Protein AF-A0A925VMW7-F1 (afdb_monomer_lite)

Sequence (113 aa):
MNLAGLPLTSCADPPALTDLELIAALDNEAPPEVVRHLRSCRHCATRVEELAQMQQQLRSHLYRAFCPSSQRLVEYRRGALAYEQRAAIATHIANCPHCTRELALVEQAVELR

pLDDT: mean 88.72, std 13.86, range [37.81, 98.12]

Structure (mmCIF, N/CA/C/O backbone):
data_AF-A0A925VMW7-F1
#
_entry.id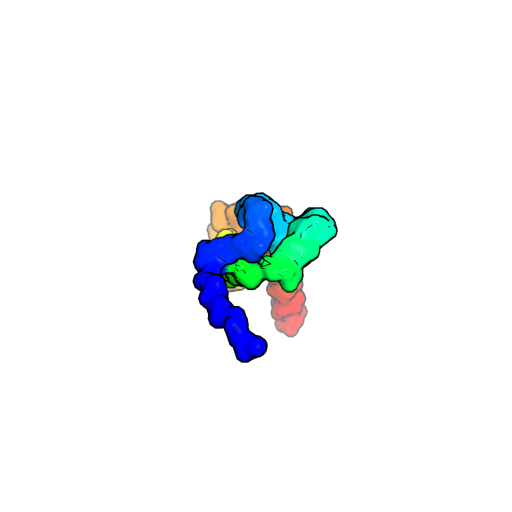   AF-A0A925VMW7-F1
#
loop_
_atom_site.group_PDB
_atom_site.id
_atom_site.type_symbol
_atom_site.label_atom_id
_atom_site.label_alt_id
_atom_site.label_comp_id
_atom_site.label_asym_id
_atom_site.label_entity_id
_atom_site.label_seq_id
_atom_site.pdbx_PDB_ins_code
_atom_site.Cartn_x
_atom_site.Cartn_y
_atom_site.Cartn_z
_atom_site.occupancy
_atom_site.B_iso_or_equiv
_atom_site.auth_seq_id
_atom_site.auth_comp_id
_atom_site.auth_asym_id
_atom_site.auth_atom_id
_atom_site.pdbx_PDB_model_num
ATOM 1 N N . MET A 1 1 ? 38.790 -6.263 -31.236 1.00 40.16 1 MET A N 1
ATOM 2 C CA . MET A 1 1 ? 37.847 -6.362 -30.101 1.00 40.16 1 MET A CA 1
ATOM 3 C C . MET A 1 1 ? 38.190 -5.290 -29.082 1.00 40.16 1 MET A C 1
ATOM 5 O O . MET A 1 1 ? 39.143 -5.489 -28.348 1.00 40.16 1 MET A O 1
ATOM 9 N N . ASN A 1 2 ? 37.473 -4.162 -29.086 1.00 37.81 2 ASN A N 1
ATOM 10 C CA . ASN A 1 2 ? 37.148 -3.373 -27.891 1.00 37.81 2 ASN A CA 1
ATOM 11 C C . ASN A 1 2 ? 36.175 -2.254 -28.309 1.00 37.81 2 ASN A C 1
ATOM 13 O O . ASN A 1 2 ? 36.567 -1.373 -29.070 1.00 37.81 2 ASN A O 1
ATOM 17 N N . LEU A 1 3 ? 34.918 -2.303 -27.864 1.00 40.19 3 LEU A N 1
ATOM 18 C CA . LEU A 1 3 ? 34.010 -1.154 -27.908 1.00 40.19 3 LEU A CA 1
ATOM 19 C C . LEU A 1 3 ? 33.611 -0.860 -26.464 1.00 40.19 3 LEU A C 1
ATOM 21 O O . LEU A 1 3 ? 32.823 -1.583 -25.859 1.00 40.19 3 LEU A O 1
ATOM 25 N N . ALA A 1 4 ? 34.268 0.162 -25.920 1.00 43.97 4 ALA A N 1
ATOM 26 C CA . ALA A 1 4 ? 34.062 0.699 -24.589 1.00 43.97 4 ALA A CA 1
ATOM 27 C C . ALA A 1 4 ? 32.649 1.286 -24.437 1.00 43.97 4 ALA A C 1
ATOM 29 O O . ALA A 1 4 ? 32.051 1.774 -25.396 1.00 43.97 4 ALA A O 1
ATOM 30 N N . GLY A 1 5 ? 32.137 1.193 -23.209 1.00 50.94 5 GLY A N 1
ATOM 31 C CA . GLY A 1 5 ? 30.748 1.420 -22.839 1.00 50.94 5 GLY A CA 1
ATOM 32 C C . GLY A 1 5 ? 30.209 2.820 -23.124 1.00 50.94 5 GLY A C 1
ATOM 33 O O . GLY A 1 5 ? 30.818 3.835 -22.791 1.00 50.94 5 GLY A O 1
ATOM 34 N N . LEU A 1 6 ? 29.000 2.834 -23.681 1.00 49.25 6 LEU A N 1
ATOM 35 C CA . LEU A 1 6 ? 28.101 3.982 -23.674 1.00 49.25 6 LEU A CA 1
ATOM 36 C C . LEU A 1 6 ? 27.563 4.210 -22.245 1.00 49.25 6 LEU A C 1
ATOM 38 O O . LEU A 1 6 ? 27.367 3.243 -21.501 1.00 49.25 6 LEU A O 1
ATOM 42 N N . PRO A 1 7 ? 27.340 5.468 -21.831 1.00 49.16 7 PRO A N 1
ATOM 43 C CA . PRO A 1 7 ? 26.951 5.799 -20.467 1.00 49.16 7 PRO A CA 1
ATOM 44 C C . PRO A 1 7 ? 25.568 5.230 -20.119 1.00 49.16 7 PRO A C 1
ATOM 46 O O . PRO A 1 7 ? 24.618 5.322 -20.893 1.00 49.16 7 PRO A O 1
ATOM 49 N N . LEU A 1 8 ? 25.453 4.699 -18.900 1.00 57.41 8 LEU A N 1
ATOM 50 C CA . LEU A 1 8 ? 24.256 4.098 -18.285 1.00 57.41 8 LEU A CA 1
ATOM 51 C C . LEU A 1 8 ? 23.100 5.088 -18.026 1.00 57.41 8 LEU A C 1
ATOM 53 O O . LEU A 1 8 ? 22.195 4.807 -17.245 1.00 57.41 8 LEU A O 1
ATOM 57 N N . THR A 1 9 ? 23.136 6.262 -18.649 1.00 65.69 9 THR A N 1
ATOM 58 C CA . THR A 1 9 ? 22.218 7.380 -18.410 1.00 65.69 9 THR A CA 1
ATOM 59 C C . THR A 1 9 ? 21.165 7.539 -19.502 1.00 65.69 9 THR A C 1
ATOM 61 O O . THR A 1 9 ? 20.277 8.373 -19.359 1.00 65.69 9 THR A O 1
ATOM 64 N N . SER A 1 10 ? 21.240 6.756 -20.583 1.00 82.69 10 SER A N 1
ATOM 65 C CA . SER A 1 10 ? 20.306 6.850 -21.708 1.00 82.69 10 SER A CA 1
ATOM 66 C C . SER A 1 10 ? 19.770 5.484 -22.125 1.00 82.69 10 SER A C 1
ATOM 68 O O . SER A 1 10 ? 20.430 4.457 -21.956 1.00 82.69 10 SER A O 1
ATOM 70 N N . CYS A 1 11 ? 18.541 5.482 -22.639 1.00 92.44 11 CYS A N 1
ATOM 71 C CA . CYS A 1 11 ? 17.888 4.292 -23.165 1.00 92.44 11 CYS A CA 1
ATOM 72 C C . CYS A 1 11 ? 18.703 3.668 -24.310 1.00 92.44 11 CYS A C 1
ATOM 74 O O . CYS A 1 11 ? 19.162 4.382 -25.200 1.00 92.44 11 CYS A O 1
ATOM 76 N N . ALA A 1 12 ? 18.843 2.340 -24.302 1.00 88.06 12 ALA A N 1
ATOM 77 C CA . ALA A 1 12 ? 19.561 1.599 -25.340 1.00 88.06 12 ALA A CA 1
ATOM 78 C C . ALA A 1 12 ? 18.791 1.514 -26.671 1.00 88.06 12 ALA A C 1
ATOM 80 O O . ALA A 1 12 ? 19.414 1.357 -27.716 1.00 88.06 12 ALA A O 1
ATOM 81 N N . ASP A 1 13 ? 17.460 1.629 -26.629 1.00 86.75 13 ASP A N 1
ATOM 82 C CA . ASP A 1 13 ? 16.581 1.625 -27.802 1.00 86.75 13 ASP A CA 1
ATOM 83 C C . ASP A 1 13 ? 15.501 2.708 -27.639 1.00 86.75 13 ASP A C 1
ATOM 85 O O . ASP A 1 13 ? 14.444 2.446 -27.062 1.00 86.75 13 ASP A O 1
ATOM 89 N N . PRO A 1 14 ? 15.792 3.970 -28.003 1.00 86.56 14 PRO A N 1
ATOM 90 C CA . PRO A 1 14 ? 14.841 5.064 -27.856 1.00 86.56 14 PRO A CA 1
ATOM 91 C C . PRO A 1 14 ? 13.539 4.833 -28.654 1.00 86.56 14 PRO A C 1
ATOM 93 O O . PRO A 1 14 ? 13.596 4.353 -29.785 1.00 86.56 14 PRO A O 1
ATOM 96 N N . PRO A 1 15 ? 12.374 5.262 -28.132 1.00 90.31 15 PRO A N 1
ATOM 97 C CA . PRO A 1 15 ? 12.204 6.076 -26.929 1.00 90.31 15 PRO A CA 1
ATOM 98 C C . PRO A 1 15 ? 12.358 5.279 -25.625 1.00 90.31 15 PRO A C 1
ATOM 100 O O . PRO A 1 15 ? 12.170 4.068 -25.573 1.00 90.31 15 PRO A O 1
ATOM 103 N N . ALA A 1 16 ? 12.721 5.978 -24.547 1.00 94.06 16 ALA A N 1
ATOM 104 C CA . ALA A 1 16 ? 12.648 5.392 -23.213 1.00 94.06 16 ALA A CA 1
ATOM 105 C C . ALA A 1 16 ? 11.187 5.085 -22.859 1.00 94.06 16 ALA A C 1
A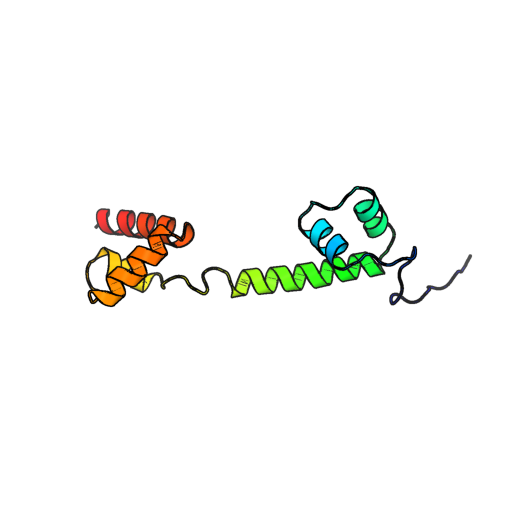TOM 107 O O . ALA A 1 16 ? 10.295 5.851 -23.223 1.00 94.06 16 ALA A O 1
ATOM 108 N N . LEU A 1 17 ? 10.968 4.008 -22.104 1.00 96.50 17 LEU A N 1
ATOM 109 C CA . LEU A 1 17 ? 9.646 3.680 -21.577 1.00 96.50 17 LEU A CA 1
ATOM 110 C C . LEU A 1 17 ? 9.123 4.812 -20.683 1.00 96.50 17 LEU A C 1
ATOM 112 O O . LEU A 1 17 ? 9.868 5.426 -19.905 1.00 96.50 17 LEU A O 1
ATOM 116 N N . THR A 1 18 ? 7.831 5.073 -20.802 1.00 96.75 18 THR A N 1
ATOM 117 C CA . THR A 1 18 ? 7.080 6.012 -19.970 1.00 96.75 18 THR A CA 1
ATOM 118 C C . THR A 1 18 ? 6.873 5.448 -18.566 1.00 96.75 18 THR A C 1
ATOM 120 O O . THR A 1 18 ? 6.911 4.237 -18.361 1.00 96.75 18 THR A O 1
ATOM 123 N N . ASP A 1 19 ? 6.601 6.310 -17.586 1.00 94.75 19 ASP A N 1
ATOM 124 C CA . ASP A 1 19 ? 6.351 5.857 -16.210 1.00 94.75 19 ASP A CA 1
ATOM 125 C C . ASP A 1 19 ? 5.154 4.898 -16.123 1.00 94.75 19 ASP A C 1
ATOM 127 O O . ASP A 1 19 ? 5.193 3.940 -15.356 1.00 94.75 19 ASP A O 1
ATOM 131 N N . LEU A 1 20 ? 4.124 5.095 -16.955 1.00 96.69 20 LEU A N 1
ATOM 132 C CA . LEU A 1 20 ? 2.964 4.204 -17.003 1.00 96.69 20 LEU A CA 1
ATOM 133 C C . LEU A 1 20 ? 3.339 2.794 -17.481 1.00 96.69 20 LEU A C 1
ATOM 135 O O . LEU A 1 20 ? 2.882 1.815 -16.900 1.00 96.69 20 LEU A O 1
ATOM 139 N N . GLU A 1 21 ? 4.193 2.674 -18.498 1.00 98.12 21 GLU A N 1
ATOM 140 C CA . GLU A 1 21 ? 4.677 1.373 -18.983 1.00 98.12 21 GLU A CA 1
ATOM 141 C C . GLU A 1 21 ? 5.570 0.677 -17.951 1.00 98.12 21 GLU A C 1
ATOM 143 O O . GLU A 1 21 ? 5.500 -0.542 -17.797 1.00 98.12 21 GLU A O 1
ATOM 148 N N . LEU A 1 22 ? 6.388 1.442 -17.219 1.00 97.12 22 LEU A N 1
ATOM 149 C CA . LEU A 1 22 ? 7.220 0.911 -16.137 1.00 97.12 22 LEU A CA 1
ATOM 150 C C . LEU A 1 22 ? 6.365 0.395 -14.971 1.00 97.12 22 LEU A C 1
ATOM 152 O O . LEU A 1 22 ? 6.631 -0.691 -14.460 1.00 97.12 22 LEU A O 1
ATOM 156 N N . ILE A 1 23 ? 5.325 1.138 -14.580 1.00 96.44 23 ILE A N 1
ATOM 157 C CA . ILE A 1 23 ? 4.369 0.727 -13.540 1.00 96.44 23 ILE A CA 1
ATOM 158 C C . ILE A 1 23 ? 3.601 -0.521 -13.987 1.00 96.44 23 ILE A C 1
ATOM 160 O O . ILE A 1 23 ? 3.570 -1.507 -13.257 1.00 96.44 23 ILE A O 1
ATOM 164 N N . ALA A 1 24 ? 3.075 -0.538 -15.215 1.00 97.12 24 ALA A N 1
ATOM 165 C CA . ALA A 1 24 ? 2.415 -1.722 -15.761 1.00 97.12 24 ALA A CA 1
ATOM 166 C C . ALA A 1 24 ? 3.353 -2.942 -15.764 1.00 97.12 24 ALA A C 1
ATOM 168 O O . ALA A 1 24 ? 2.926 -4.063 -15.497 1.00 97.12 24 ALA A O 1
ATOM 169 N N . ALA A 1 25 ? 4.650 -2.749 -16.024 1.00 97.31 25 ALA A N 1
ATOM 170 C CA . ALA A 1 25 ? 5.622 -3.838 -15.974 1.00 97.31 25 ALA A CA 1
ATOM 171 C C . ALA A 1 25 ? 5.841 -4.365 -14.550 1.00 97.31 25 ALA A C 1
ATOM 173 O O . ALA A 1 25 ? 5.936 -5.580 -14.376 1.00 97.31 25 ALA A O 1
ATOM 174 N N . LEU A 1 26 ? 5.878 -3.486 -13.543 1.00 96.25 26 LEU A N 1
ATOM 175 C CA . LEU A 1 26 ? 5.959 -3.879 -12.130 1.00 96.25 26 LEU A CA 1
ATOM 176 C C . LEU A 1 26 ? 4.761 -4.711 -11.684 1.00 96.25 26 LEU A C 1
ATOM 178 O O . LEU A 1 26 ? 4.928 -5.712 -10.985 1.00 96.25 26 LEU A O 1
ATOM 182 N N . ASP A 1 27 ? 3.570 -4.325 -12.128 1.00 95.19 27 ASP A N 1
ATOM 183 C CA . ASP A 1 27 ? 2.325 -4.995 -11.763 1.00 95.19 27 ASP A CA 1
ATOM 184 C C . ASP A 1 27 ? 2.065 -6.269 -12.601 1.00 95.19 27 ASP A C 1
ATOM 186 O O . ASP A 1 27 ? 1.095 -6.983 -12.364 1.00 95.19 27 ASP A O 1
ATOM 190 N N . ASN A 1 28 ? 2.989 -6.642 -13.502 1.00 95.25 28 ASN A N 1
ATOM 191 C CA . ASN A 1 28 ? 2.875 -7.759 -14.459 1.00 95.25 28 ASN A CA 1
ATOM 192 C C . ASN A 1 28 ? 1.727 -7.600 -15.475 1.00 95.25 28 ASN A C 1
ATOM 194 O O . ASN A 1 28 ? 1.186 -8.585 -15.980 1.00 95.25 28 ASN A O 1
ATOM 198 N N . GLU A 1 29 ? 1.392 -6.357 -15.806 1.00 97.81 29 GLU A N 1
ATOM 199 C CA . GLU A 1 29 ? 0.331 -5.966 -16.742 1.00 97.81 29 GLU A CA 1
ATOM 200 C C . GLU A 1 29 ? 0.883 -5.369 -18.051 1.00 97.81 29 GLU A C 1
ATOM 202 O O . GLU A 1 29 ? 0.126 -5.054 -18.969 1.00 97.81 29 GLU A O 1
ATOM 207 N N . ALA A 1 30 ? 2.205 -5.209 -18.166 1.00 97.69 30 ALA A N 1
ATOM 208 C CA . ALA A 1 30 ? 2.831 -4.651 -19.360 1.00 97.69 30 ALA A CA 1
ATOM 209 C C . ALA A 1 30 ? 2.704 -5.564 -20.593 1.00 97.69 30 ALA A C 1
ATOM 211 O O . ALA A 1 30 ? 2.823 -6.791 -20.489 1.00 97.69 30 ALA A O 1
ATOM 212 N N . PRO A 1 31 ? 2.566 -4.975 -21.793 1.00 97.88 31 PRO A N 1
ATOM 213 C CA . PRO A 1 31 ? 2.515 -5.740 -23.026 1.00 97.88 31 PRO A CA 1
ATOM 214 C C . PRO A 1 31 ? 3.899 -6.324 -23.397 1.00 97.88 31 PRO A C 1
ATOM 216 O O . PRO A 1 31 ? 4.940 -5.863 -22.906 1.00 97.88 31 PRO A O 1
ATOM 219 N N . PRO A 1 32 ? 3.957 -7.349 -24.271 1.00 97.50 32 PRO A N 1
ATOM 220 C CA . PRO A 1 32 ? 5.192 -8.082 -24.570 1.00 97.50 32 PRO A CA 1
ATOM 221 C C . PRO A 1 32 ? 6.351 -7.217 -25.085 1.00 97.50 32 PRO A C 1
ATOM 223 O O . PRO A 1 32 ? 7.517 -7.526 -24.832 1.00 97.50 32 PRO A O 1
ATOM 226 N N . GLU A 1 33 ? 6.060 -6.137 -25.807 1.00 96.75 33 GLU A N 1
ATOM 227 C CA . GLU A 1 33 ? 7.052 -5.196 -26.323 1.00 96.75 33 GLU A CA 1
ATOM 228 C C . GLU A 1 33 ? 7.790 -4.442 -25.214 1.00 96.75 33 GLU A C 1
ATOM 230 O O . GLU A 1 33 ? 9.011 -4.299 -25.303 1.00 96.75 33 GLU A O 1
ATOM 235 N N . VAL A 1 34 ? 7.087 -4.055 -24.147 1.00 97.62 34 VAL A N 1
ATOM 236 C CA . VAL A 1 34 ? 7.663 -3.400 -22.965 1.00 97.62 34 VAL A CA 1
ATOM 237 C C . VAL A 1 34 ? 8.552 -4.391 -22.217 1.00 97.62 34 VAL A C 1
ATOM 239 O O . VAL A 1 34 ? 9.699 -4.084 -21.896 1.00 97.62 34 VAL A O 1
ATOM 242 N N . VAL A 1 35 ? 8.082 -5.629 -22.030 1.00 97.50 35 VAL A N 1
ATOM 243 C CA . VAL A 1 35 ? 8.878 -6.700 -21.404 1.00 97.50 35 VAL A CA 1
ATOM 244 C C . VAL A 1 35 ? 10.151 -6.983 -22.206 1.00 97.50 35 VAL A C 1
ATOM 246 O O . VAL A 1 35 ? 11.230 -7.151 -21.637 1.00 97.50 35 VAL A O 1
ATOM 249 N N . ARG A 1 36 ? 10.053 -7.021 -23.539 1.00 96.81 36 ARG A N 1
ATOM 250 C CA . ARG A 1 36 ? 11.211 -7.194 -24.424 1.00 96.81 36 ARG A CA 1
ATOM 251 C C . ARG A 1 36 ? 12.194 -6.032 -24.291 1.00 96.81 36 ARG A C 1
ATOM 253 O O . ARG A 1 36 ? 13.386 -6.298 -24.178 1.00 96.81 36 ARG A O 1
ATOM 260 N N . HIS A 1 37 ? 11.711 -4.791 -24.258 1.00 96.88 37 HIS A N 1
ATOM 261 C CA . HIS A 1 37 ? 12.551 -3.611 -24.062 1.00 96.88 37 HIS A CA 1
ATOM 262 C C . HIS A 1 37 ? 13.313 -3.674 -22.730 1.00 96.88 37 HIS A C 1
ATOM 264 O O . HIS A 1 37 ? 14.520 -3.445 -22.692 1.00 96.88 37 HIS A O 1
ATOM 270 N N . LEU A 1 38 ? 12.642 -4.041 -21.635 1.00 96.44 38 LEU A N 1
ATOM 271 C CA . LEU A 1 38 ? 13.273 -4.160 -20.314 1.00 96.44 38 LEU A CA 1
ATOM 272 C C . LEU A 1 38 ? 14.383 -5.219 -20.276 1.00 96.44 38 LEU A C 1
ATOM 274 O O . LEU A 1 38 ? 15.374 -5.042 -19.572 1.00 96.44 38 LEU A O 1
ATOM 278 N N . ARG A 1 39 ? 14.269 -6.292 -21.070 1.00 95.12 39 ARG A N 1
ATOM 279 C CA . ARG A 1 39 ? 15.322 -7.319 -21.180 1.00 95.12 39 ARG A CA 1
ATOM 280 C C . ARG A 1 39 ? 16.578 -6.823 -21.896 1.00 95.12 39 ARG A C 1
ATOM 282 O O . ARG A 1 39 ? 17.653 -7.358 -21.643 1.00 95.12 39 ARG A O 1
ATOM 289 N N . SER A 1 40 ? 16.454 -5.851 -22.798 1.00 93.62 40 SER A N 1
ATOM 290 C CA . SER A 1 40 ? 17.571 -5.337 -23.603 1.00 93.62 40 SER A CA 1
ATOM 291 C C . SER A 1 40 ? 18.088 -3.970 -23.149 1.00 93.62 40 SER A C 1
ATOM 293 O O . SER A 1 40 ? 19.186 -3.580 -23.541 1.00 93.62 40 SER A O 1
ATOM 295 N N . CYS A 1 41 ? 17.340 -3.237 -22.321 1.00 95.88 41 CYS A N 1
ATOM 296 C CA . CYS A 1 41 ? 17.666 -1.872 -21.919 1.00 95.88 41 CYS A CA 1
ATOM 297 C C . CYS A 1 41 ? 17.931 -1.762 -20.412 1.00 95.88 41 CYS A C 1
ATOM 299 O O . CYS A 1 41 ? 17.006 -1.633 -19.607 1.00 95.88 41 CYS A O 1
ATOM 301 N N . ARG A 1 42 ? 19.216 -1.718 -20.028 1.00 94.38 42 ARG A N 1
ATOM 302 C CA . ARG A 1 42 ? 19.623 -1.574 -18.618 1.00 94.38 42 ARG A CA 1
ATOM 303 C C . ARG A 1 42 ? 19.106 -0.286 -17.970 1.00 94.38 42 ARG A C 1
ATOM 305 O O . ARG A 1 42 ? 18.730 -0.317 -16.810 1.00 94.38 42 ARG A O 1
ATOM 312 N N . HIS A 1 43 ? 19.056 0.822 -18.709 1.00 95.00 43 HIS A N 1
ATOM 313 C CA . HIS A 1 43 ? 18.551 2.098 -18.192 1.00 95.00 43 HIS A CA 1
ATOM 314 C C . HIS A 1 43 ? 17.085 1.995 -17.740 1.00 95.00 43 HIS A C 1
ATOM 316 O O . HIS A 1 43 ? 16.753 2.355 -16.614 1.00 95.00 43 HIS A O 1
ATOM 322 N N . CYS A 1 44 ? 16.212 1.454 -18.594 1.00 96.19 44 CYS A N 1
ATOM 323 C CA . CYS A 1 44 ? 14.801 1.282 -18.257 1.00 96.19 44 CYS A CA 1
ATOM 324 C C . CYS A 1 44 ? 14.594 0.191 -17.197 1.00 96.19 44 CYS A C 1
ATOM 326 O O . CYS A 1 44 ? 13.739 0.357 -16.335 1.00 96.19 44 CYS A O 1
ATOM 328 N N . ALA A 1 45 ? 15.408 -0.872 -17.200 1.00 95.31 45 ALA A N 1
ATOM 329 C CA . ALA A 1 45 ? 15.393 -1.880 -16.139 1.00 95.31 45 ALA A CA 1
ATOM 330 C C . ALA A 1 45 ? 15.732 -1.281 -14.761 1.00 95.31 45 ALA A C 1
ATOM 332 O O . ALA A 1 45 ? 15.008 -1.520 -13.801 1.00 95.31 45 ALA A O 1
ATOM 333 N N . THR A 1 46 ? 16.760 -0.430 -14.668 1.00 95.38 46 THR A N 1
ATOM 334 C CA . THR A 1 46 ? 17.096 0.272 -13.418 1.00 95.38 46 THR A CA 1
ATOM 335 C C . THR A 1 46 ? 15.959 1.186 -12.952 1.00 95.38 46 THR A C 1
ATOM 337 O O . THR A 1 46 ? 15.649 1.200 -11.766 1.00 95.38 46 THR A O 1
ATOM 340 N N . ARG A 1 47 ? 15.260 1.876 -13.864 1.00 95.69 47 ARG A N 1
ATOM 341 C CA . ARG A 1 47 ? 14.076 2.681 -13.498 1.00 95.69 47 ARG A CA 1
ATOM 342 C C . ARG A 1 47 ? 12.939 1.829 -12.917 1.00 95.69 47 ARG A C 1
ATOM 344 O O . ARG A 1 47 ? 12.294 2.253 -11.963 1.00 95.69 47 ARG A O 1
ATOM 351 N N . VAL A 1 48 ? 12.703 0.625 -13.453 1.00 96.75 48 VAL A N 1
ATOM 352 C CA . VAL A 1 48 ? 11.750 -0.339 -12.864 1.00 96.75 48 VAL A CA 1
ATOM 353 C C . VAL A 1 48 ? 12.194 -0.743 -11.457 1.00 96.75 48 VAL A C 1
ATOM 355 O O . VAL A 1 48 ? 11.377 -0.745 -10.542 1.00 96.75 48 VAL A O 1
ATOM 358 N N . GLU A 1 49 ? 13.476 -1.051 -11.255 1.00 95.44 49 GLU A N 1
ATOM 359 C CA . GLU A 1 49 ? 14.014 -1.433 -9.941 1.00 95.44 49 GLU A CA 1
ATOM 360 C C . GLU A 1 49 ? 13.861 -0.314 -8.896 1.00 95.44 49 GLU A C 1
ATOM 362 O O . GLU A 1 49 ? 13.470 -0.584 -7.760 1.00 95.44 49 GLU A O 1
ATOM 367 N N . GLU A 1 50 ? 14.117 0.941 -9.270 1.00 95.19 50 GLU A N 1
ATOM 368 C CA . GLU A 1 50 ? 13.926 2.112 -8.402 1.00 95.19 50 GLU A CA 1
ATOM 369 C C . GLU A 1 50 ? 12.454 2.288 -8.002 1.00 95.19 50 GLU A C 1
ATOM 371 O O . GLU A 1 50 ? 12.135 2.456 -6.820 1.00 95.19 50 GLU A O 1
ATOM 376 N N . LEU A 1 51 ? 11.541 2.174 -8.972 1.00 95.50 51 LEU A N 1
ATOM 377 C CA . LEU A 1 51 ? 10.103 2.216 -8.716 1.00 95.50 51 LEU A CA 1
ATOM 378 C C . LEU A 1 51 ? 9.647 1.043 -7.831 1.00 95.50 51 LEU A C 1
ATOM 380 O O . LEU A 1 51 ? 8.849 1.252 -6.917 1.00 95.50 51 LEU A O 1
ATOM 384 N N . ALA A 1 52 ? 10.191 -0.164 -8.025 1.00 94.88 52 ALA A N 1
ATOM 385 C CA . ALA A 1 52 ? 9.898 -1.329 -7.187 1.00 94.88 52 ALA A CA 1
ATOM 386 C C . ALA A 1 52 ? 10.303 -1.097 -5.724 1.00 94.88 52 ALA A C 1
ATOM 388 O O . ALA A 1 52 ? 9.538 -1.399 -4.805 1.00 94.88 52 ALA A O 1
ATOM 389 N N . GLN A 1 53 ? 11.497 -0.538 -5.497 1.00 95.12 53 GLN A N 1
ATOM 390 C CA . GLN A 1 53 ? 11.991 -0.220 -4.155 1.00 95.12 53 GLN A CA 1
ATOM 391 C C . GLN A 1 53 ? 11.096 0.816 -3.469 1.00 95.12 53 GLN A C 1
ATOM 393 O O . GLN A 1 53 ? 10.699 0.624 -2.317 1.00 95.12 53 GLN A O 1
ATOM 398 N N . MET A 1 54 ? 10.710 1.872 -4.189 1.00 92.75 54 MET A N 1
ATOM 399 C CA . MET A 1 54 ? 9.770 2.873 -3.687 1.00 92.75 54 MET A CA 1
ATOM 400 C C . MET A 1 54 ? 8.399 2.252 -3.368 1.00 92.75 54 MET A C 1
ATOM 402 O O . MET A 1 54 ? 7.858 2.480 -2.284 1.00 92.75 54 MET A O 1
ATOM 406 N N . GLN A 1 55 ? 7.846 1.423 -4.259 1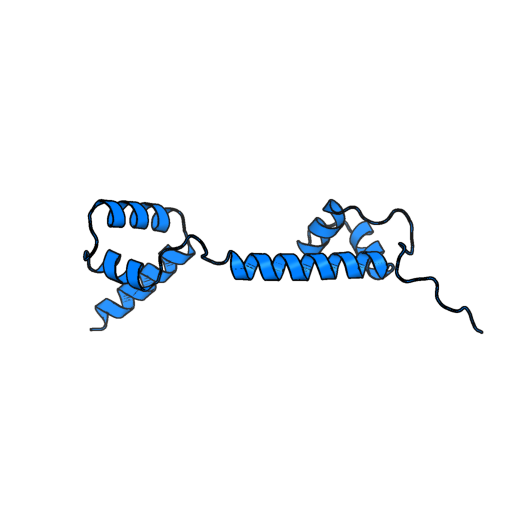.00 91.75 55 GLN A N 1
ATOM 407 C CA . GLN A 1 55 ? 6.569 0.734 -4.043 1.00 91.75 55 GLN A CA 1
ATOM 408 C C . GLN A 1 55 ? 6.634 -0.182 -2.813 1.00 91.75 55 GLN A C 1
ATOM 410 O O . GLN A 1 55 ? 5.700 -0.206 -2.011 1.00 91.75 55 GLN A O 1
ATOM 415 N N . GLN A 1 56 ? 7.740 -0.902 -2.609 1.00 90.44 56 GLN A N 1
ATOM 416 C CA . GLN A 1 56 ? 7.947 -1.739 -1.428 1.00 90.44 56 GLN A CA 1
ATOM 417 C C . GLN A 1 56 ? 7.995 -0.909 -0.139 1.00 90.44 56 GLN A C 1
ATOM 419 O O . GLN A 1 56 ? 7.333 -1.263 0.841 1.00 90.44 56 GLN A O 1
ATOM 424 N N . GLN A 1 57 ? 8.733 0.202 -0.135 1.00 90.94 57 GLN A N 1
ATOM 425 C CA . GLN A 1 57 ? 8.795 1.111 1.011 1.00 90.94 57 GLN A CA 1
ATOM 426 C C . GLN A 1 57 ? 7.409 1.665 1.343 1.00 90.94 57 GLN A C 1
ATOM 428 O O . GLN A 1 57 ? 6.959 1.543 2.484 1.00 90.94 57 GLN A O 1
ATOM 433 N N . LEU A 1 58 ? 6.682 2.178 0.348 1.00 89.69 58 LEU A N 1
ATOM 434 C CA . LEU A 1 58 ? 5.319 2.677 0.529 1.00 89.69 58 LEU A CA 1
ATOM 435 C C . LEU A 1 58 ? 4.386 1.594 1.063 1.00 89.69 58 LEU A C 1
ATOM 437 O O . LEU A 1 58 ? 3.665 1.835 2.025 1.00 89.69 58 LEU A O 1
ATOM 441 N N . ARG A 1 59 ? 4.433 0.379 0.507 1.00 87.38 59 ARG A N 1
ATOM 442 C CA . ARG A 1 59 ? 3.642 -0.750 1.013 1.00 87.38 59 ARG A CA 1
ATOM 443 C C . ARG A 1 59 ? 3.965 -1.048 2.469 1.00 87.38 59 ARG A C 1
ATOM 445 O O . ARG A 1 59 ? 3.042 -1.284 3.236 1.00 87.38 59 ARG A O 1
ATOM 452 N N . SER A 1 60 ? 5.236 -1.009 2.863 1.00 86.19 60 SER A N 1
ATOM 453 C CA . SER A 1 60 ? 5.634 -1.254 4.252 1.00 86.19 60 SER A CA 1
ATOM 454 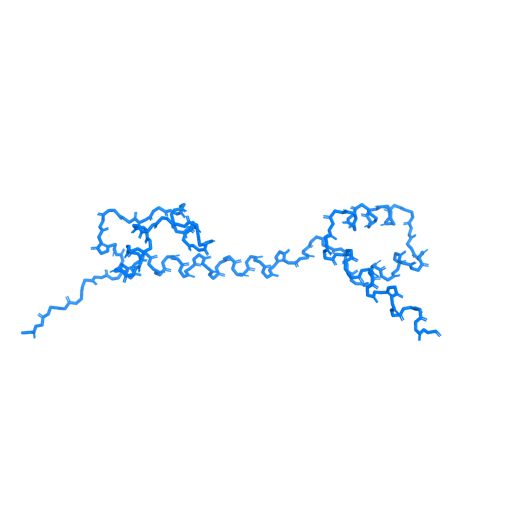C C . SER A 1 60 ? 5.143 -0.162 5.211 1.00 86.19 60 SER A C 1
ATOM 456 O O . SER A 1 60 ? 4.658 -0.479 6.293 1.00 86.19 60 SER A O 1
ATOM 458 N N . HIS A 1 61 ? 5.193 1.108 4.797 1.00 85.12 61 HIS A N 1
ATOM 459 C CA . HIS A 1 61 ? 4.767 2.243 5.617 1.00 85.12 61 HIS A CA 1
ATOM 460 C C . HIS A 1 61 ? 3.248 2.406 5.676 1.00 85.12 61 HIS A C 1
ATOM 462 O O . HIS A 1 61 ? 2.714 2.835 6.695 1.00 85.12 61 HIS A O 1
ATOM 468 N N . LEU A 1 62 ? 2.548 2.067 4.594 1.00 87.31 62 LEU A N 1
ATOM 469 C CA . LEU A 1 62 ? 1.095 2.179 4.491 1.00 87.31 62 LEU A CA 1
ATOM 470 C C . LEU A 1 62 ? 0.377 0.906 4.952 1.00 87.31 62 LEU A C 1
ATOM 472 O O . LEU A 1 62 ? -0.835 0.945 5.183 1.00 87.31 62 LEU A O 1
ATOM 476 N N . TYR A 1 63 ? 1.096 -0.210 5.129 1.00 82.81 63 TYR A N 1
ATOM 477 C CA . TYR A 1 63 ? 0.526 -1.439 5.671 1.00 82.81 63 TYR A CA 1
ATOM 478 C C . TYR A 1 63 ? -0.091 -1.156 7.038 1.00 82.81 63 TYR A C 1
ATOM 480 O O . TYR A 1 63 ? 0.603 -0.851 8.004 1.00 82.81 63 TYR A O 1
ATOM 488 N N . ARG A 1 64 ? -1.424 -1.260 7.108 1.00 87.56 64 ARG A N 1
ATOM 489 C CA . ARG A 1 64 ? -2.209 -1.015 8.323 1.00 87.56 64 ARG A CA 1
ATOM 490 C C . ARG A 1 64 ? -2.020 0.3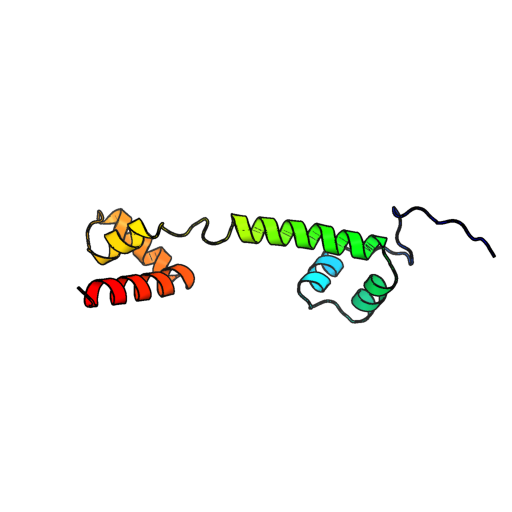77 8.945 1.00 87.56 64 ARG A C 1
ATOM 492 O O . ARG A 1 64 ? -2.398 0.560 10.097 1.00 87.56 64 ARG A O 1
ATOM 499 N N . ALA A 1 65 ? -1.527 1.369 8.200 1.00 87.81 65 ALA A N 1
ATOM 500 C CA . ALA A 1 65 ? -1.264 2.711 8.735 1.00 87.81 65 ALA A CA 1
ATOM 501 C C . ALA A 1 65 ? -2.506 3.377 9.357 1.00 87.81 65 ALA A C 1
ATOM 503 O O . ALA A 1 65 ? -2.397 4.124 10.324 1.00 87.81 65 ALA A O 1
ATOM 504 N N . PHE A 1 66 ? -3.694 3.063 8.832 1.00 89.12 66 PHE A N 1
ATOM 505 C CA . PHE A 1 66 ? -4.979 3.561 9.335 1.00 89.12 66 PHE A CA 1
ATOM 506 C C . PHE A 1 66 ? -5.748 2.535 10.175 1.00 89.12 66 PHE A C 1
ATOM 508 O O . PHE A 1 66 ? -6.884 2.790 10.578 1.00 89.12 66 PHE A O 1
ATOM 515 N N . CYS A 1 67 ? -5.175 1.352 10.406 1.00 94.31 67 CYS A N 1
ATOM 516 C CA . CYS A 1 67 ? -5.814 0.337 11.227 1.00 94.31 67 CYS A CA 1
ATOM 517 C C . CYS A 1 67 ? -5.700 0.696 12.710 1.00 94.31 67 CYS A C 1
ATOM 519 O O . CYS A 1 67 ? -4.647 1.153 13.159 1.00 94.31 67 CYS A O 1
ATOM 521 N N . PRO A 1 68 ? -6.737 0.409 13.513 1.00 94.19 68 PRO A N 1
ATOM 522 C CA . PRO A 1 68 ? -6.598 0.383 14.958 1.00 94.19 68 PRO A CA 1
ATOM 523 C C . PRO A 1 68 ? -5.462 -0.557 15.383 1.00 94.19 68 PRO A C 1
ATOM 525 O O . PRO A 1 68 ? -5.223 -1.598 14.755 1.00 94.19 68 PRO A O 1
ATOM 528 N N . SER A 1 69 ? -4.784 -0.208 16.478 1.00 92.94 69 SER A N 1
ATOM 529 C CA . SER A 1 69 ? -3.793 -1.095 17.085 1.00 92.94 69 SER A CA 1
ATOM 530 C C . SER A 1 69 ? -4.454 -2.370 17.619 1.00 92.94 69 SER A C 1
ATOM 532 O O . SER A 1 69 ? -5.637 -2.374 17.972 1.00 92.94 69 SER A O 1
ATOM 534 N N . SER A 1 70 ? -3.675 -3.446 17.742 1.00 91.81 70 SER A N 1
ATOM 535 C CA . SER A 1 70 ? -4.153 -4.726 18.281 1.00 91.81 70 SER A CA 1
ATOM 536 C C . SER A 1 70 ? -4.767 -4.578 19.674 1.00 91.81 70 SER A C 1
ATOM 538 O O . SER A 1 70 ? -5.810 -5.162 19.958 1.00 91.81 70 SER A O 1
ATOM 540 N N . GLN A 1 71 ? -4.183 -3.727 20.524 1.00 93.06 71 GLN A N 1
ATOM 541 C CA . GLN A 1 71 ? -4.740 -3.424 21.843 1.00 93.06 71 GLN A CA 1
ATOM 542 C C . GLN A 1 71 ? -6.151 -2.827 21.745 1.00 93.06 71 GLN A C 1
ATOM 544 O O . GLN A 1 71 ? -7.052 -3.273 22.452 1.00 93.06 71 GLN A O 1
ATOM 549 N N . ARG A 1 72 ? -6.379 -1.881 20.824 1.00 94.88 72 ARG A N 1
ATOM 550 C CA . ARG A 1 72 ? -7.710 -1.289 20.632 1.00 94.88 72 ARG A CA 1
ATOM 551 C C . ARG A 1 72 ? -8.733 -2.296 20.114 1.00 94.88 72 ARG A C 1
ATOM 553 O O . ARG A 1 72 ? -9.903 -2.187 20.466 1.00 94.88 72 ARG A O 1
ATOM 560 N N . LEU A 1 73 ?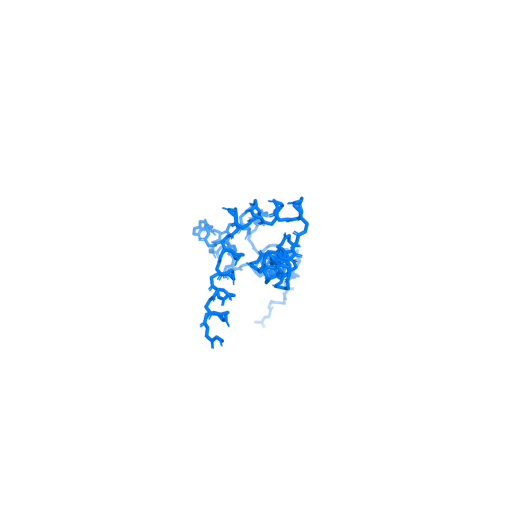 -8.318 -3.280 19.312 1.00 94.81 73 LEU A N 1
ATOM 561 C CA . LEU A 1 73 ? -9.197 -4.375 18.877 1.00 94.81 73 LEU A CA 1
ATOM 562 C C . LEU A 1 73 ? -9.585 -5.293 20.049 1.00 94.81 73 LEU A C 1
ATOM 564 O O . LEU A 1 73 ? -10.744 -5.691 20.155 1.00 94.81 73 LEU A O 1
ATOM 568 N N . VAL A 1 74 ? -8.660 -5.562 20.976 1.00 94.06 74 VAL A N 1
ATOM 569 C CA . VAL A 1 74 ? -8.951 -6.297 22.221 1.00 94.06 74 VAL A CA 1
ATOM 570 C C . VAL A 1 74 ? -9.913 -5.513 23.119 1.00 94.06 74 VAL A C 1
ATOM 572 O O . VAL A 1 74 ? -10.894 -6.075 23.604 1.00 94.06 74 VAL A O 1
ATOM 575 N N . GLU A 1 75 ? -9.672 -4.216 23.324 1.00 94.62 75 GLU A N 1
ATOM 576 C CA . GLU A 1 75 ? -10.551 -3.335 24.107 1.00 94.62 75 GLU A CA 1
ATOM 577 C C . GLU A 1 75 ? -11.949 -3.241 23.487 1.00 94.62 75 GLU A C 1
ATOM 579 O O . GLU A 1 75 ? -12.951 -3.375 24.192 1.00 94.62 75 GLU A O 1
ATOM 584 N N . TYR A 1 76 ? -12.023 -3.086 22.160 1.00 94.94 76 TYR A N 1
ATOM 585 C CA . TYR A 1 76 ? -13.273 -3.137 21.405 1.00 94.94 76 TYR A CA 1
ATOM 586 C C . TYR A 1 76 ? -14.017 -4.444 21.668 1.00 94.94 76 TYR A C 1
ATOM 588 O O . TYR A 1 76 ? -15.211 -4.420 21.984 1.00 94.94 76 TYR A O 1
ATOM 596 N N . ARG A 1 77 ? -13.313 -5.583 21.592 1.00 93.12 77 ARG A N 1
ATOM 597 C CA . ARG A 1 77 ? -13.941 -6.888 21.780 1.00 93.12 77 ARG A CA 1
ATOM 598 C C . ARG A 1 77 ? -14.486 -7.060 23.196 1.00 93.12 77 ARG A C 1
ATOM 600 O O . ARG A 1 77 ? -15.607 -7.541 23.357 1.00 93.12 77 ARG A O 1
ATOM 607 N N . ARG A 1 78 ? -13.733 -6.615 24.201 1.00 91.69 78 ARG A N 1
ATOM 608 C CA . ARG A 1 78 ? -14.114 -6.668 25.622 1.00 91.69 78 ARG A CA 1
ATOM 609 C C . ARG A 1 78 ? -15.163 -5.629 26.026 1.00 91.69 78 ARG A C 1
ATOM 611 O O . ARG A 1 78 ? -15.582 -5.624 27.176 1.00 91.69 78 ARG A O 1
ATOM 618 N N . GLY A 1 79 ? -15.577 -4.746 25.115 1.00 92.62 79 GLY A N 1
ATOM 619 C CA . GLY A 1 79 ? -16.524 -3.673 25.424 1.00 92.62 79 GLY A CA 1
ATOM 620 C C . GLY A 1 79 ? -15.942 -2.583 26.331 1.00 92.62 79 GLY A C 1
ATOM 621 O O . GLY A 1 79 ? -16.699 -1.891 26.999 1.00 92.62 79 GLY A O 1
ATOM 622 N N . ALA A 1 80 ? -14.616 -2.419 26.351 1.00 93.94 80 ALA A N 1
ATOM 623 C CA . ALA A 1 80 ? -13.897 -1.501 27.240 1.00 93.94 80 ALA A CA 1
ATOM 624 C C . ALA A 1 80 ? -13.662 -0.097 26.638 1.00 93.94 80 ALA A C 1
ATOM 626 O O . ALA A 1 80 ? -12.863 0.676 27.159 1.00 93.94 80 ALA A O 1
ATOM 627 N N . LEU A 1 81 ? -14.326 0.233 25.525 1.00 95.06 81 LEU A N 1
ATOM 628 C CA . LEU A 1 81 ? -14.182 1.513 24.826 1.00 95.06 81 LEU A CA 1
ATOM 629 C C . LEU A 1 81 ? -15.398 2.414 25.035 1.00 95.06 81 LEU A C 1
ATOM 631 O O . LEU A 1 81 ? -16.531 1.935 25.100 1.00 95.06 81 LEU A O 1
ATOM 635 N N . ALA A 1 82 ? -15.169 3.729 25.028 1.00 95.00 82 ALA A N 1
ATOM 636 C CA . ALA A 1 82 ? -16.245 4.711 24.951 1.00 95.00 82 ALA A CA 1
ATOM 637 C C . ALA A 1 82 ? -17.058 4.543 23.653 1.00 95.00 82 ALA A C 1
ATOM 639 O O . ALA A 1 82 ? -16.538 4.081 22.632 1.00 95.00 82 ALA A O 1
ATOM 640 N N . TYR A 1 83 ? -18.329 4.957 23.680 1.00 92.88 83 TYR A N 1
ATOM 641 C CA . TYR A 1 83 ? -19.277 4.750 22.579 1.00 92.88 83 TYR A CA 1
ATOM 642 C C . TYR A 1 83 ? -18.744 5.224 21.215 1.00 92.88 83 TYR A C 1
ATOM 644 O O . TYR A 1 83 ? -18.748 4.456 20.254 1.00 92.88 83 TYR A O 1
ATOM 652 N N . GLU A 1 84 ? -18.209 6.445 21.141 1.00 93.38 84 GLU A N 1
ATOM 653 C CA . GLU A 1 84 ? -17.689 7.027 19.894 1.00 93.38 84 GLU A CA 1
ATOM 654 C C . GLU A 1 84 ? -16.510 6.229 19.320 1.00 93.38 84 GLU A C 1
ATOM 656 O O . GLU A 1 84 ? -16.447 5.943 18.125 1.00 93.38 84 GLU A O 1
ATOM 661 N N . GLN A 1 85 ? -15.594 5.797 20.188 1.00 94.25 85 GLN A N 1
ATOM 662 C CA . GLN A 1 85 ? -14.430 5.001 19.801 1.00 94.25 85 GLN A CA 1
ATOM 663 C C . GLN A 1 85 ? -14.837 3.609 19.318 1.00 94.25 85 GLN A C 1
ATOM 665 O O . GLN A 1 85 ? -14.270 3.084 18.358 1.00 94.25 85 GLN A O 1
ATOM 670 N N . ARG A 1 86 ? -15.837 3.015 19.974 1.00 95.81 86 ARG A N 1
ATOM 671 C CA . ARG A 1 86 ? -16.407 1.731 19.576 1.00 95.81 86 ARG A CA 1
ATOM 672 C C . ARG A 1 86 ? -17.060 1.826 18.198 1.00 95.81 86 ARG A C 1
ATOM 674 O O . ARG A 1 86 ? -16.821 0.949 17.373 1.00 95.81 86 ARG A O 1
ATOM 681 N N . ALA A 1 87 ? -17.828 2.885 17.937 1.00 95.31 87 ALA A N 1
ATOM 682 C CA . ALA A 1 87 ? -18.452 3.122 16.637 1.00 95.31 87 ALA A CA 1
ATOM 683 C C . ALA A 1 87 ? -17.405 3.296 15.522 1.00 95.31 87 ALA A C 1
ATOM 685 O O . ALA A 1 87 ? -17.502 2.643 14.486 1.00 95.31 87 ALA A O 1
ATOM 686 N N . ALA A 1 88 ? -16.358 4.095 15.756 1.00 95.19 88 ALA A N 1
ATOM 687 C CA . ALA A 1 88 ? -15.280 4.293 14.785 1.00 95.19 88 ALA A CA 1
ATOM 688 C C . ALA A 1 88 ? -14.549 2.982 14.436 1.00 95.19 88 ALA A C 1
ATOM 690 O O . ALA A 1 88 ? -14.299 2.695 13.264 1.00 95.19 88 ALA A O 1
ATOM 691 N N . ILE A 1 89 ? -14.242 2.156 15.442 1.00 95.94 89 ILE A N 1
ATOM 692 C CA . ILE A 1 89 ? -13.589 0.859 15.226 1.00 95.94 89 ILE A CA 1
ATOM 693 C C . ILE A 1 89 ? -14.522 -0.126 14.518 1.00 95.94 89 ILE A C 1
ATOM 695 O O . ILE A 1 89 ? -14.069 -0.817 13.608 1.00 95.94 89 ILE A O 1
ATOM 699 N N . ALA A 1 90 ? -15.811 -0.165 14.867 1.00 96.06 90 ALA A N 1
ATOM 700 C CA . ALA A 1 90 ? -16.791 -1.000 14.172 1.00 96.06 90 ALA A CA 1
ATOM 701 C C . ALA A 1 90 ? -16.859 -0.660 12.672 1.00 96.06 90 ALA A C 1
ATOM 703 O O . ALA A 1 90 ? -16.774 -1.559 11.834 1.00 96.06 90 ALA A O 1
ATOM 704 N N . THR A 1 91 ? -16.916 0.633 12.332 1.00 96.12 91 THR A N 1
ATOM 705 C CA . THR A 1 91 ? -16.882 1.107 10.940 1.00 96.12 91 THR A CA 1
ATOM 706 C C . THR A 1 91 ? -15.593 0.701 10.231 1.00 96.12 91 THR A C 1
ATOM 708 O O . THR A 1 91 ? -15.639 0.254 9.086 1.00 96.12 91 THR A O 1
ATOM 711 N N . HIS A 1 92 ? -14.435 0.815 10.889 1.00 96.25 92 HIS A N 1
ATOM 712 C CA . HIS A 1 92 ? -13.170 0.388 10.291 1.00 96.25 92 HIS A CA 1
ATOM 713 C C . HIS A 1 92 ? -13.149 -1.121 10.020 1.00 96.25 92 HIS A C 1
ATOM 715 O O . HIS A 1 92 ? -12.783 -1.538 8.925 1.00 96.25 92 HIS A O 1
ATOM 721 N N . ILE A 1 93 ? -13.553 -1.943 10.995 1.00 95.62 93 ILE A N 1
ATOM 722 C CA . ILE A 1 93 ? -13.556 -3.408 10.869 1.00 95.62 93 ILE A CA 1
ATOM 723 C C . ILE A 1 93 ? -14.432 -3.840 9.692 1.00 95.62 93 ILE A C 1
ATOM 725 O O . ILE A 1 93 ? -13.970 -4.627 8.871 1.00 95.62 93 ILE A O 1
ATOM 729 N N . ALA A 1 94 ? -15.626 -3.257 9.544 1.00 95.62 94 ALA A N 1
ATOM 730 C CA . ALA A 1 94 ? -16.540 -3.559 8.440 1.00 95.62 94 ALA A CA 1
ATOM 731 C C . ALA A 1 94 ? -15.935 -3.316 7.043 1.00 95.62 94 ALA A C 1
ATOM 733 O O . ALA A 1 94 ? -16.345 -3.957 6.080 1.00 95.62 94 ALA A O 1
ATOM 734 N N . ASN A 1 95 ? -14.950 -2.419 6.934 1.00 93.56 95 ASN A N 1
ATOM 735 C CA . ASN A 1 95 ? -14.319 -2.037 5.669 1.00 93.56 95 ASN A CA 1
ATOM 736 C C . ASN A 1 95 ? -12.870 -2.538 5.530 1.00 93.56 95 ASN A C 1
ATOM 738 O O . ASN A 1 95 ? -12.233 -2.302 4.505 1.00 93.56 95 ASN A O 1
ATOM 742 N N . CYS A 1 96 ? -12.323 -3.219 6.543 1.00 94.00 96 CYS A N 1
ATOM 743 C CA . CYS A 1 96 ? -10.926 -3.637 6.567 1.00 94.00 96 CYS A CA 1
ATOM 744 C C . CYS A 1 96 ? -10.787 -5.154 6.775 1.00 94.00 96 CYS A C 1
ATOM 746 O O . CYS A 1 96 ? -10.931 -5.650 7.902 1.00 94.00 96 CYS A O 1
ATOM 748 N N . PRO A 1 97 ? -10.399 -5.909 5.729 1.00 90.50 97 PRO A N 1
ATOM 749 C CA . PRO A 1 97 ? -10.148 -7.346 5.836 1.00 90.50 97 PRO A CA 1
ATOM 750 C C . PRO A 1 97 ? -9.038 -7.707 6.836 1.00 90.50 97 PRO A C 1
ATOM 752 O O . PRO A 1 97 ? -9.083 -8.772 7.449 1.00 90.50 97 PRO A O 1
ATOM 755 N N . HIS A 1 98 ? -8.039 -6.835 7.030 1.00 92.19 98 HIS A N 1
ATOM 756 C CA . HIS A 1 98 ? -6.962 -7.070 7.999 1.00 92.19 98 HIS A CA 1
ATOM 757 C C . HIS A 1 98 ? -7.488 -7.056 9.434 1.00 92.19 98 HIS A C 1
ATOM 759 O O . HIS A 1 98 ? -7.260 -8.012 10.172 1.00 92.19 98 HIS A O 1
ATOM 765 N N . CYS A 1 99 ? -8.237 -6.017 9.808 1.00 95.25 99 CYS A N 1
ATOM 766 C CA . CYS A 1 99 ? -8.820 -5.916 11.143 1.00 95.25 99 CYS A CA 1
ATOM 767 C C . CYS A 1 99 ? -9.925 -6.947 11.381 1.00 95.25 99 CYS A C 1
ATOM 769 O O . CYS A 1 99 ? -10.044 -7.434 12.499 1.00 95.25 99 CYS A O 1
ATOM 771 N N . THR A 1 100 ? -10.679 -7.330 10.345 1.00 94.81 100 THR A N 1
ATOM 772 C CA . THR A 1 100 ? -11.651 -8.432 10.439 1.00 94.81 100 THR A CA 1
ATOM 773 C C . THR A 1 100 ? -10.962 -9.747 10.806 1.00 94.81 100 THR A C 1
ATOM 775 O O . THR A 1 100 ? -11.363 -10.409 11.761 1.00 94.81 100 THR A O 1
ATOM 778 N N . ARG A 1 101 ? -9.879 -10.108 10.099 1.00 93.81 101 ARG A N 1
ATOM 779 C CA . ARG A 1 101 ? -9.100 -11.317 10.416 1.00 93.81 101 ARG A CA 1
ATOM 780 C C . ARG A 1 101 ? -8.476 -11.256 11.807 1.00 93.81 101 ARG A C 1
ATOM 782 O O . ARG A 1 101 ? -8.484 -12.249 12.523 1.00 93.81 101 ARG A O 1
ATOM 789 N N . GLU A 1 102 ? -7.941 -10.104 12.193 1.00 94.44 102 GLU A N 1
ATOM 790 C CA . GLU A 1 102 ? -7.328 -9.939 13.511 1.00 94.44 102 GLU A CA 1
ATOM 791 C C . GLU A 1 102 ? -8.344 -10.038 14.649 1.00 94.44 102 GLU A C 1
ATOM 793 O O . GLU A 1 102 ? -8.048 -10.659 15.667 1.00 94.44 102 GLU A O 1
ATOM 798 N N . LEU A 1 103 ? -9.553 -9.495 14.475 1.00 93.50 103 LEU A N 1
ATOM 799 C CA . LEU A 1 103 ? -10.611 -9.630 15.472 1.00 93.50 103 LEU A CA 1
ATOM 800 C C . LEU A 1 103 ? -10.994 -11.101 15.688 1.00 93.50 103 LEU A C 1
ATOM 802 O O . LEU A 1 103 ? -11.125 -11.515 16.836 1.00 93.50 103 LEU A O 1
ATOM 806 N N . ALA A 1 104 ? -11.089 -11.896 14.619 1.00 92.81 104 ALA A N 1
ATOM 807 C CA . ALA A 1 104 ? -11.365 -13.330 14.729 1.00 92.81 104 ALA A CA 1
ATOM 808 C C . ALA A 1 104 ? -10.278 -14.076 15.533 1.00 92.81 104 ALA A C 1
ATOM 810 O O . ALA A 1 104 ? -10.588 -14.960 16.328 1.00 92.81 104 ALA A O 1
ATOM 811 N N . LEU A 1 105 ? -9.003 -13.691 15.383 1.00 90.94 105 LEU A N 1
ATOM 812 C CA . LEU A 1 105 ? -7.906 -14.244 16.192 1.00 90.94 105 LEU A CA 1
ATOM 813 C C . LEU A 1 105 ? -8.008 -13.826 17.666 1.00 90.94 105 LEU A C 1
ATOM 815 O O . LEU A 1 105 ? -7.760 -14.632 18.563 1.00 90.94 105 LEU A O 1
ATOM 819 N N . VAL A 1 106 ? -8.376 -12.568 17.927 1.00 88.50 106 VAL A N 1
ATOM 820 C CA . VAL A 1 106 ? -8.610 -12.066 19.289 1.00 88.50 106 VAL A CA 1
ATOM 821 C C . VAL A 1 106 ? -9.755 -12.825 19.961 1.00 88.50 106 VAL A C 1
ATOM 823 O O . VAL A 1 106 ? -9.641 -13.157 21.138 1.00 88.50 106 VAL A O 1
ATOM 826 N N . GLU A 1 107 ? -10.832 -13.115 19.230 1.00 85.62 107 GLU A N 1
ATOM 827 C CA . GLU A 1 107 ? -11.984 -13.879 19.723 1.00 85.62 107 GLU A CA 1
ATOM 828 C C . GLU A 1 107 ? -11.578 -15.294 20.147 1.00 85.62 107 GLU A C 1
ATOM 830 O O . GLU A 1 107 ? -11.776 -15.661 21.306 1.00 85.62 107 GLU A O 1
ATOM 835 N N . GLN A 1 108 ? -10.869 -16.023 19.282 1.00 84.75 108 GLN A N 1
ATOM 836 C CA . GLN A 1 108 ? -10.353 -17.363 19.594 1.00 84.75 108 GLN A CA 1
ATOM 837 C C . GLN A 1 108 ? -9.451 -17.376 20.839 1.00 84.75 108 GLN A C 1
ATOM 839 O O . GLN A 1 108 ? -9.528 -18.278 21.670 1.00 84.75 108 GLN A O 1
ATOM 844 N N . ALA A 1 109 ? -8.595 -16.364 21.007 1.00 80.62 109 ALA A N 1
ATOM 845 C CA . ALA A 1 109 ? -7.680 -16.285 22.146 1.00 80.62 109 ALA A CA 1
ATOM 846 C C . ALA A 1 109 ? -8.372 -15.959 23.485 1.00 80.62 109 ALA A C 1
ATOM 848 O O . ALA A 1 109 ? -7.784 -16.184 24.548 1.00 80.62 109 ALA A O 1
ATOM 849 N N . VAL A 1 110 ? -9.577 -15.382 23.448 1.00 69.38 110 VAL A N 1
ATOM 850 C CA . VAL A 1 110 ? -10.381 -15.084 24.643 1.00 69.38 110 VAL A CA 1
ATOM 851 C C . VAL A 1 110 ? -11.216 -16.295 25.060 1.00 69.38 110 VAL A C 1
ATOM 853 O O . VAL A 1 110 ? -11.356 -16.515 26.255 1.00 69.38 110 VAL A O 1
ATOM 856 N N . GLU A 1 111 ? -11.708 -17.094 24.111 1.00 66.44 111 GLU A N 1
ATOM 857 C CA . GLU A 1 111 ? -12.493 -18.315 24.377 1.00 66.44 111 GLU A CA 1
ATOM 858 C C . GLU A 1 111 ? -11.667 -19.466 24.978 1.00 66.44 111 GLU A C 1
ATOM 860 O O . GLU A 1 111 ? -12.214 -20.353 25.626 1.00 66.44 111 GLU A O 1
ATOM 865 N N . LEU A 1 112 ? -10.343 -19.452 24.791 1.00 61.66 112 LEU A N 1
ATOM 866 C CA . LEU A 1 112 ? -9.411 -20.449 25.337 1.00 61.66 112 LEU A CA 1
ATOM 867 C C . LEU A 1 112 ? -8.981 -20.183 26.797 1.00 61.66 112 LEU A C 1
ATOM 869 O O . LEU A 1 112 ? -8.040 -20.819 27.275 1.00 61.66 112 LEU A O 1
ATOM 873 N N . ARG A 1 113 ? -9.607 -19.227 27.491 1.00 54.78 113 ARG A N 1
ATOM 874 C CA . ARG A 1 113 ? -9.308 -18.865 28.886 1.00 54.78 113 ARG A CA 1
ATOM 875 C C . ARG A 1 113 ? -10.503 -19.116 29.785 1.00 54.78 113 ARG A C 1
ATOM 877 O O . ARG A 1 113 ? -10.248 -19.514 30.941 1.00 54.78 113 ARG A O 1
#

Secondary structure (DSSP, 8-state):
---PPPPTTS-SSSSPPPHHHHHHHHTT---HHHHHHHHH-HHHHHHHHHHHHHHHHHHHHHTTTTSPPHHHHHHHHTT-S-HHHHHHHHHHHHH-HHHHHHHHHHHHHHHT-

Foldseek 3Di:
DDDDDDDLQAWPDPDADDPVQLVCVLVVNHDPVSVVSCVVTNNNVVVSVVVNVVVVVCCVCVVCVVPDDLVLLLCLVVVVDDPVSNVVNVVCCVVDPVSVVSNVVSVVVVVVD

Radius of gyration: 23.81 Å; chains: 1; bounding box: 57×28×59 Å